Protein AF-A0AAV9BTS2-F1 (afdb_monomer)

Radius of gyration: 17.16 Å; Cα contacts (8 Å, |Δi|>4): 82; chains: 1; bounding box: 28×48×33 Å

pLDDT: mean 71.13, std 13.38, range [44.97, 87.12]

Mean predicted aligned error: 13.0 Å

Organism: Acorus gramineus (NCBI:txid55184)

Structure (mmCIF, N/CA/C/O backbone):
data_AF-A0AAV9BTS2-F1
#
_entry.id   AF-A0AAV9BTS2-F1
#
loop_
_atom_site.group_PDB
_atom_site.id
_atom_site.type_symbol
_atom_site.label_atom_id
_atom_site.label_alt_id
_atom_site.label_comp_id
_atom_site.label_asym_id
_atom_site.label_entity_id
_atom_site.label_seq_id
_atom_site.pdbx_PDB_ins_code
_atom_site.Cartn_x
_atom_site.Cartn_y
_atom_site.Cartn_z
_atom_site.occupancy
_atom_site.B_iso_or_equiv
_atom_site.auth_seq_id
_atom_site.auth_comp_id
_atom_site.auth_asym_id
_atom_site.auth_atom_id
_atom_site.pdbx_PDB_model_num
ATOM 1 N N . MET A 1 1 ? 12.005 38.310 -20.214 1.00 45.81 1 MET A N 1
ATOM 2 C CA . MET A 1 1 ? 11.697 36.870 -20.067 1.00 45.81 1 MET A CA 1
ATOM 3 C C . MET A 1 1 ? 10.213 36.728 -19.753 1.00 45.81 1 MET A C 1
ATOM 5 O O . MET A 1 1 ? 9.815 36.908 -18.613 1.00 45.81 1 MET A O 1
ATOM 9 N N . LYS A 1 2 ? 9.364 36.542 -20.770 1.00 56.81 2 LYS A N 1
ATOM 10 C CA . LYS A 1 2 ? 7.910 36.425 -20.589 1.00 56.81 2 LYS A CA 1
ATOM 11 C C . LYS A 1 2 ? 7.576 34.934 -20.576 1.00 56.81 2 LYS A C 1
ATOM 13 O O . LYS A 1 2 ? 7.578 34.305 -21.628 1.00 56.81 2 LYS A O 1
ATOM 18 N N . MET A 1 3 ? 7.394 34.365 -19.382 1.00 49.97 3 MET A N 1
ATOM 19 C CA . MET A 1 3 ? 6.985 32.966 -19.221 1.00 49.97 3 MET A CA 1
ATOM 20 C C . MET A 1 3 ? 5.607 32.770 -19.855 1.00 49.97 3 MET A C 1
ATOM 22 O O . MET A 1 3 ? 4.642 33.457 -19.517 1.00 49.97 3 MET A O 1
ATOM 26 N N . SER A 1 4 ? 5.546 31.857 -20.823 1.00 69.56 4 SER A N 1
ATOM 27 C CA . SER A 1 4 ? 4.321 31.513 -21.532 1.00 69.56 4 SER A CA 1
ATOM 28 C C . SER A 1 4 ? 3.345 30.849 -20.565 1.00 69.56 4 SER A C 1
ATOM 30 O O . SER A 1 4 ? 3.644 29.804 -19.988 1.00 69.56 4 SER A O 1
ATOM 32 N N . ARG A 1 5 ? 2.156 31.439 -20.405 1.00 61.69 5 ARG A N 1
ATOM 33 C CA . ARG A 1 5 ? 1.066 30.881 -19.585 1.00 61.69 5 ARG A CA 1
ATOM 34 C C . ARG A 1 5 ? 0.665 29.461 -20.015 1.00 61.69 5 ARG A C 1
ATOM 36 O O . ARG A 1 5 ? 0.158 28.710 -19.191 1.00 61.69 5 ARG A O 1
ATOM 43 N N . GLY A 1 6 ? 0.949 29.071 -21.262 1.00 64.44 6 GLY A N 1
ATOM 44 C CA . GLY A 1 6 ? 0.698 27.715 -21.762 1.00 64.44 6 GLY A CA 1
ATOM 45 C C . GLY A 1 6 ? 1.546 26.629 -21.088 1.00 64.44 6 GLY A C 1
ATOM 46 O O . GLY A 1 6 ? 1.097 25.495 -20.974 1.00 64.44 6 GLY A O 1
ATOM 47 N N . PHE A 1 7 ? 2.734 26.965 -20.573 1.00 65.38 7 PHE A N 1
ATOM 48 C CA . PHE A 1 7 ? 3.622 25.986 -19.934 1.00 65.38 7 PHE A CA 1
ATOM 49 C C . PHE A 1 7 ? 3.075 25.489 -18.586 1.00 65.38 7 PHE A C 1
ATOM 51 O O . PHE A 1 7 ? 3.141 24.299 -18.287 1.00 65.38 7 PHE A O 1
ATOM 58 N N . VAL A 1 8 ? 2.461 26.385 -17.805 1.00 65.38 8 VAL A N 1
ATOM 59 C CA . VAL A 1 8 ? 1.857 26.047 -16.505 1.00 65.38 8 VAL A CA 1
ATOM 60 C C . VAL A 1 8 ? 0.662 25.102 -16.681 1.00 65.38 8 VAL A C 1
ATOM 62 O O . VAL A 1 8 ? 0.508 24.161 -15.909 1.00 65.38 8 VAL A O 1
ATOM 65 N N . VAL A 1 9 ? -0.140 25.296 -17.734 1.00 67.44 9 VAL A N 1
ATOM 66 C CA . VAL A 1 9 ? -1.296 24.434 -18.043 1.00 67.44 9 VAL A CA 1
ATOM 67 C C . VAL A 1 9 ? -0.852 23.021 -18.436 1.00 67.44 9 VAL A C 1
ATOM 69 O O . VAL A 1 9 ? -1.431 22.051 -17.951 1.00 67.44 9 VAL A O 1
ATOM 72 N N . CYS A 1 10 ? 0.207 22.883 -19.242 1.00 72.88 10 CYS A N 1
ATOM 73 C CA . CYS A 1 10 ? 0.750 21.569 -19.604 1.00 72.88 10 CYS A CA 1
ATOM 74 C C . CYS A 1 10 ? 1.298 20.799 -18.393 1.00 72.88 10 CYS A C 1
ATOM 76 O O . CYS A 1 10 ? 1.014 19.612 -18.267 1.00 72.88 10 CYS A O 1
ATOM 78 N N . ILE A 1 11 ? 2.038 2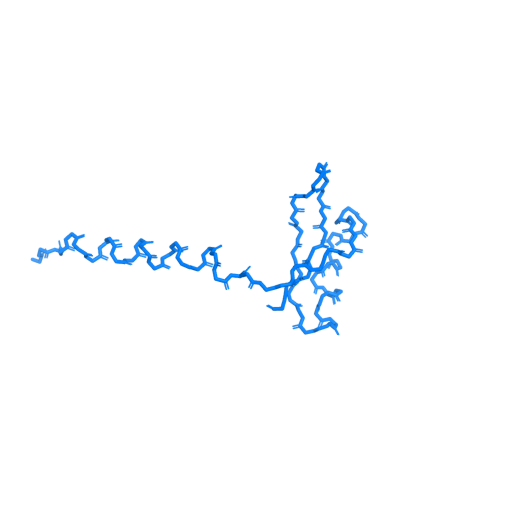1.449 -17.484 1.00 66.50 11 ILE A N 1
ATOM 79 C CA . ILE A 1 11 ? 2.552 20.781 -16.271 1.00 66.50 11 ILE A CA 1
ATOM 80 C C . ILE A 1 11 ? 1.403 20.342 -15.358 1.00 66.50 11 ILE A C 1
ATOM 82 O O . ILE A 1 11 ? 1.430 19.227 -14.838 1.00 66.50 11 ILE A O 1
ATOM 86 N N . LEU A 1 12 ? 0.381 21.186 -15.185 1.00 65.88 12 LEU A N 1
ATOM 87 C CA . LEU A 1 12 ? -0.790 20.835 -14.381 1.00 65.88 12 LEU A CA 1
ATOM 88 C C . LEU A 1 12 ? -1.518 19.615 -14.970 1.00 65.88 12 LEU A C 1
ATOM 90 O O . LEU A 1 12 ? -1.783 18.669 -14.237 1.00 65.88 12 LEU A O 1
ATOM 94 N N . LEU A 1 13 ? -1.758 19.571 -16.287 1.00 61.88 13 LEU A N 1
ATOM 95 C CA . LEU A 1 13 ? -2.367 18.415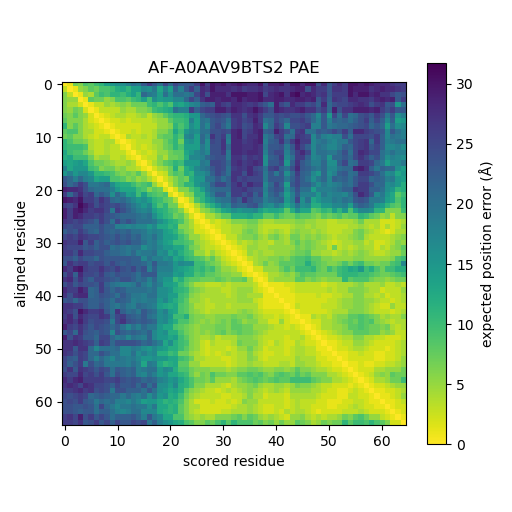 -16.967 1.00 61.88 13 LEU A CA 1
ATOM 96 C C . LEU A 1 13 ? -1.534 17.129 -16.823 1.00 61.88 13 LEU A C 1
ATOM 98 O O . LEU A 1 13 ? -2.101 16.055 -16.626 1.00 61.88 13 LEU A O 1
ATOM 102 N N . VAL A 1 14 ? -0.201 17.236 -16.858 1.00 58.56 14 VAL A N 1
ATOM 103 C CA . VAL A 1 14 ? 0.716 16.108 -16.615 1.00 58.56 14 VAL A CA 1
ATOM 104 C C . VAL A 1 14 ? 0.601 15.584 -15.187 1.00 58.56 14 VAL A C 1
ATOM 106 O O . VAL A 1 14 ? 0.544 14.374 -14.990 1.00 58.56 14 VAL A O 1
ATOM 109 N N . ALA A 1 15 ? 0.485 16.458 -14.190 1.00 56.53 15 ALA A N 1
ATOM 110 C CA . ALA A 1 15 ? 0.295 16.036 -12.804 1.00 56.53 15 ALA A CA 1
ATOM 111 C C . ALA A 1 15 ? -1.033 15.279 -12.589 1.00 56.53 15 ALA A C 1
ATOM 113 O O . ALA A 1 15 ? -1.061 14.297 -11.847 1.00 56.53 15 ALA A O 1
ATOM 114 N N . PHE A 1 16 ? -2.115 15.668 -13.277 1.00 53.34 16 PHE A N 1
ATOM 115 C CA . PHE A 1 16 ? -3.406 14.970 -13.183 1.00 53.34 16 PHE A CA 1
ATOM 116 C C . PHE A 1 16 ? -3.376 13.551 -13.779 1.00 53.34 16 PHE A C 1
ATOM 118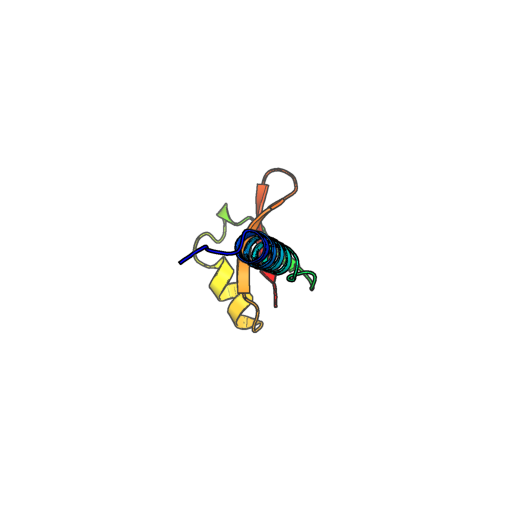 O O . PHE A 1 16 ? -4.038 12.664 -13.240 1.00 53.34 16 PHE A O 1
ATOM 125 N N . MET A 1 17 ? -2.584 13.284 -14.828 1.00 54.91 17 MET A N 1
ATOM 126 C CA . MET A 1 17 ? -2.489 11.927 -15.392 1.00 54.91 17 MET A CA 1
ATOM 127 C C . MET A 1 17 ? -1.740 10.924 -14.496 1.00 54.91 17 MET A C 1
ATOM 129 O O . MET A 1 17 ? -2.089 9.746 -14.505 1.00 54.91 17 MET A O 1
ATOM 133 N N . PHE A 1 18 ? -0.804 11.355 -13.641 1.00 52.03 18 PHE A N 1
ATOM 134 C CA . PHE A 1 18 ? -0.153 10.451 -12.673 1.00 52.03 18 PHE A CA 1
ATOM 135 C C . PHE A 1 18 ? -1.065 10.032 -11.510 1.00 52.03 18 PHE A C 1
ATOM 137 O O . PHE A 1 18 ? -0.861 8.963 -10.942 1.00 52.03 18 PHE A O 1
ATOM 144 N N . ALA A 1 19 ? -2.096 10.819 -11.184 1.00 48.06 19 ALA A N 1
ATOM 145 C CA . ALA A 1 19 ? -3.030 10.485 -10.107 1.00 48.06 19 ALA A CA 1
ATOM 146 C C . ALA A 1 19 ? -4.000 9.343 -10.473 1.00 48.06 19 ALA A C 1
ATOM 148 O O . ALA A 1 19 ? -4.582 8.732 -9.583 1.00 48.06 19 ALA A O 1
ATOM 149 N N . SER A 1 20 ? -4.199 9.055 -11.768 1.00 44.97 20 SER A N 1
ATOM 150 C CA . SER A 1 20 ? -5.144 8.028 -12.252 1.00 44.97 20 SER A CA 1
ATOM 151 C C . SER A 1 20 ? -4.526 6.979 -13.188 1.00 44.97 20 SER A C 1
ATOM 153 O O . SER A 1 20 ? -5.217 6.051 -13.598 1.00 44.97 20 SER A O 1
ATOM 155 N N . ALA A 1 21 ? -3.220 7.046 -13.480 1.00 45.12 21 ALA A N 1
ATOM 156 C CA . ALA A 1 21 ? -2.496 6.015 -14.237 1.00 45.12 21 ALA A CA 1
ATOM 157 C C . ALA A 1 21 ? -2.266 4.697 -13.454 1.00 45.12 21 ALA A C 1
ATOM 159 O O . ALA A 1 21 ? -1.528 3.827 -13.910 1.00 45.12 21 ALA A O 1
ATOM 160 N N . MET A 1 22 ? -2.915 4.531 -12.295 1.00 47.81 22 MET A N 1
ATOM 161 C CA . MET A 1 22 ? -2.937 3.312 -11.480 1.00 47.81 22 MET A CA 1
ATOM 162 C C . MET A 1 22 ? -4.334 2.671 -11.514 1.00 47.81 22 MET A C 1
ATOM 164 O O . MET A 1 22 ? -4.991 2.497 -10.494 1.00 47.81 22 MET A O 1
ATOM 168 N N . ALA A 1 23 ? -4.813 2.332 -12.708 1.00 46.47 23 ALA A N 1
ATOM 169 C CA . ALA A 1 23 ? -5.955 1.443 -12.896 1.00 46.47 23 ALA A CA 1
ATOM 170 C C . ALA A 1 23 ? -5.422 0.045 -13.230 1.00 46.47 23 ALA A C 1
ATOM 172 O O . ALA A 1 23 ? -5.292 -0.293 -14.404 1.00 46.47 23 ALA A O 1
ATOM 173 N N . ARG A 1 24 ? -5.029 -0.740 -12.218 1.00 53.31 24 ARG A N 1
ATOM 174 C CA . ARG A 1 24 ? -4.594 -2.137 -12.391 1.00 53.31 24 ARG A CA 1
ATOM 175 C C . ARG A 1 24 ? -4.608 -2.871 -11.048 1.00 53.31 24 ARG A C 1
ATOM 177 O O . ARG A 1 24 ? -3.811 -2.574 -10.171 1.00 53.31 24 ARG A O 1
ATOM 184 N N . GLU A 1 25 ? -5.609 -3.742 -10.910 1.00 52.94 25 GLU A N 1
ATOM 185 C CA . GLU A 1 25 ? -5.838 -4.732 -9.845 1.00 52.94 25 GLU A CA 1
ATOM 186 C C . GLU A 1 25 ? -5.416 -4.309 -8.429 1.00 52.94 25 GLU A C 1
ATOM 188 O O . GLU A 1 25 ? -4.368 -4.698 -7.923 1.00 52.94 25 GLU A O 1
ATOM 193 N N . ALA A 1 26 ? -6.283 -3.538 -7.765 1.00 64.62 26 ALA A N 1
ATOM 194 C CA . ALA A 1 26 ? -6.188 -3.318 -6.327 1.00 64.62 26 ALA A CA 1
ATOM 195 C C . ALA A 1 26 ? -6.745 -4.551 -5.598 1.00 64.62 26 ALA A C 1
ATOM 197 O O . ALA A 1 26 ? -7.961 -4.731 -5.502 1.00 64.62 26 ALA A O 1
ATOM 198 N N . ILE A 1 27 ? -5.865 -5.420 -5.102 1.00 80.56 27 ILE A N 1
ATOM 199 C CA . ILE A 1 27 ? -6.268 -6.566 -4.280 1.00 80.56 27 ILE A CA 1
ATOM 200 C C . ILE A 1 27 ? -6.188 -6.137 -2.821 1.00 80.56 27 ILE A C 1
ATOM 202 O O . ILE A 1 27 ? -5.098 -6.009 -2.261 1.00 80.56 27 ILE A O 1
ATOM 206 N N . CYS A 1 28 ? -7.340 -5.921 -2.196 1.00 83.94 28 CYS A N 1
ATOM 207 C CA . CYS A 1 28 ? -7.400 -5.639 -0.768 1.00 83.94 28 CYS A CA 1
ATOM 208 C C . CYS A 1 28 ? -7.295 -6.948 0.022 1.00 83.94 28 CYS A C 1
ATOM 210 O O . CYS A 1 28 ? -8.110 -7.853 -0.151 1.00 83.94 28 CYS A O 1
ATOM 212 N N . ILE A 1 29 ? -6.256 -7.063 0.853 1.00 84.12 29 ILE A N 1
ATOM 213 C CA . ILE A 1 29 ? -5.906 -8.306 1.563 1.00 84.12 29 ILE A CA 1
ATOM 214 C C . ILE A 1 29 ? -6.386 -8.330 3.021 1.00 84.12 29 ILE A C 1
ATOM 216 O O . ILE A 1 29 ? -6.402 -9.397 3.630 1.00 84.12 29 ILE A O 1
ATOM 220 N N . GLY A 1 30 ? -6.787 -7.186 3.585 1.00 83.19 30 GLY A N 1
ATOM 221 C CA . GLY A 1 30 ? -7.327 -7.086 4.945 1.00 83.19 30 GLY A CA 1
ATOM 222 C C . GLY A 1 30 ? -7.245 -5.676 5.531 1.00 83.19 30 GLY A C 1
ATOM 223 O O . GLY A 1 30 ? -6.746 -4.756 4.882 1.00 83.19 30 GLY A O 1
ATOM 224 N N . ASP A 1 31 ? -7.714 -5.511 6.770 1.00 84.88 31 ASP A N 1
ATOM 225 C CA . ASP A 1 31 ? -7.700 -4.222 7.468 1.00 84.88 31 ASP A CA 1
ATOM 226 C C . ASP A 1 31 ? -6.266 -3.804 7.844 1.00 84.88 31 ASP A C 1
ATOM 228 O O . ASP A 1 31 ? -5.462 -4.592 8.347 1.00 84.88 31 ASP A O 1
ATOM 232 N N . CYS A 1 32 ? -5.922 -2.550 7.583 1.00 82.06 32 CYS A N 1
ATOM 233 C CA . CYS A 1 32 ? -4.602 -1.994 7.836 1.00 82.06 32 CYS A CA 1
ATOM 234 C C . CYS A 1 32 ? -4.322 -1.808 9.336 1.00 82.06 32 CYS A C 1
ATOM 236 O O . CYS A 1 32 ? -3.155 -1.787 9.725 1.00 82.06 32 CYS A O 1
ATOM 238 N N . ALA A 1 33 ? -5.341 -1.769 10.203 1.00 77.81 33 ALA A N 1
ATOM 239 C CA . ALA A 1 33 ? -5.136 -1.784 11.653 1.00 77.81 33 ALA A CA 1
ATOM 240 C C . ALA A 1 33 ? -4.471 -3.088 12.132 1.00 77.81 33 ALA A C 1
ATOM 242 O O . ALA A 1 33 ? -3.763 -3.082 13.137 1.00 77.81 33 ALA A O 1
ATOM 243 N N . LEU A 1 34 ? -4.636 -4.189 11.389 1.00 69.62 34 LEU A N 1
ATOM 244 C CA . LEU A 1 34 ? -3.952 -5.460 11.648 1.00 69.62 34 LEU A CA 1
ATOM 245 C C . LEU A 1 34 ? -2.525 -5.495 11.069 1.00 69.62 34 LEU A C 1
ATOM 247 O O . LEU A 1 34 ? -1.707 -6.300 11.513 1.00 69.62 34 LEU A O 1
ATOM 251 N N . TYR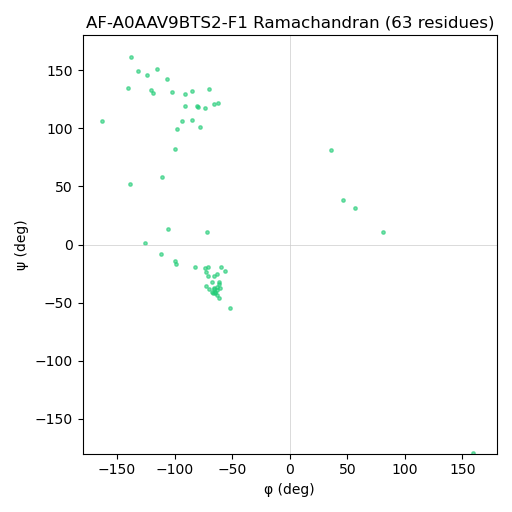 A 1 35 ? -2.203 -4.622 10.105 1.00 64.31 35 TYR A N 1
ATOM 252 C CA . TYR A 1 35 ? -0.942 -4.636 9.350 1.00 64.31 35 TYR A CA 1
ATOM 253 C C . TYR A 1 35 ? -0.337 -3.236 9.109 1.00 64.31 35 TYR A C 1
ATOM 255 O O . TYR A 1 35 ? 0.039 -2.932 7.970 1.00 64.31 35 TYR A O 1
ATOM 263 N N . PRO A 1 36 ? -0.156 -2.392 10.144 1.00 61.09 36 PRO A N 1
ATOM 264 C CA . PRO A 1 36 ? 0.225 -0.988 9.960 1.00 61.09 36 PRO A CA 1
ATOM 265 C C . PRO A 1 36 ? 1.584 -0.813 9.264 1.00 61.09 36 PRO A C 1
ATOM 267 O O . PRO A 1 36 ? 1.753 0.097 8.462 1.00 61.09 36 PRO A O 1
ATOM 270 N N . ASN A 1 37 ? 2.532 -1.726 9.511 1.00 67.62 37 ASN A N 1
ATOM 271 C CA . ASN A 1 37 ? 3.864 -1.720 8.887 1.00 67.62 37 ASN A CA 1
ATOM 272 C C . ASN A 1 37 ? 4.093 -2.890 7.921 1.00 67.62 37 ASN A C 1
ATOM 274 O O . ASN A 1 37 ? 5.099 -2.941 7.217 1.00 67.62 37 ASN A O 1
ATOM 278 N N . SER A 1 38 ? 3.168 -3.848 7.888 1.00 75.56 38 SER A N 1
ATOM 279 C CA . SER A 1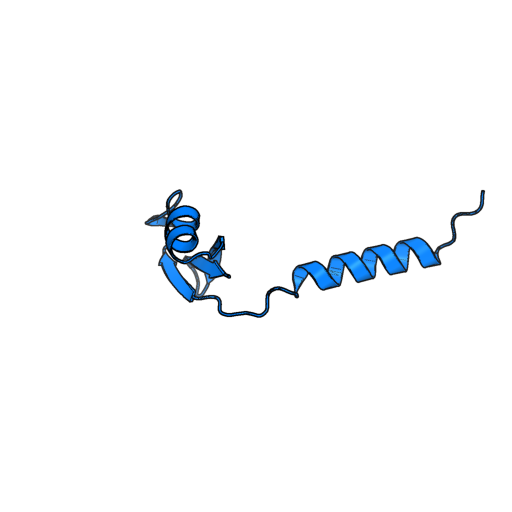 38 ? 3.332 -5.093 7.136 1.00 75.56 38 SER A CA 1
ATOM 280 C C . SER A 1 38 ? 2.629 -5.060 5.786 1.00 75.56 38 SER A C 1
ATOM 282 O O . SER A 1 38 ? 2.965 -5.874 4.934 1.00 75.56 38 SER A O 1
ATOM 284 N N . CYS A 1 39 ? 1.701 -4.125 5.561 1.00 79.69 39 CYS A N 1
ATOM 285 C CA . CYS A 1 39 ? 1.007 -3.955 4.285 1.00 79.69 39 CYS A CA 1
ATOM 286 C C . CYS A 1 39 ? 1.962 -3.842 3.073 1.00 79.69 39 CYS A C 1
ATOM 288 O O . CYS A 1 39 ? 1.873 -4.677 2.168 1.00 79.69 39 CYS A O 1
ATOM 290 N N . PRO A 1 40 ? 2.944 -2.914 3.054 1.00 79.25 40 PRO A N 1
ATOM 291 C CA . PRO A 1 40 ? 3.893 -2.827 1.946 1.00 79.25 40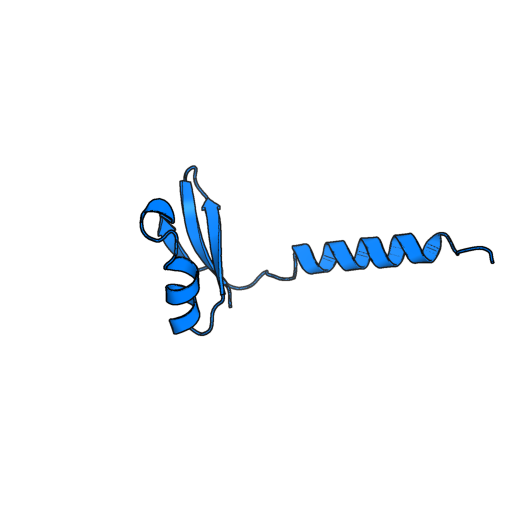 PRO A CA 1
ATOM 292 C C . PRO A 1 40 ? 4.748 -4.093 1.808 1.00 79.25 40 PRO A C 1
ATOM 294 O O . PRO A 1 40 ? 4.949 -4.564 0.694 1.00 79.25 40 PRO A O 1
ATOM 297 N N . GLN A 1 41 ? 5.189 -4.709 2.912 1.00 83.19 41 GLN A N 1
ATOM 298 C CA . GLN A 1 41 ? 5.953 -5.967 2.870 1.00 83.19 41 GLN A CA 1
ATOM 299 C C . GLN A 1 41 ? 5.129 -7.155 2.345 1.00 83.19 41 GLN A C 1
ATOM 301 O O . GLN A 1 41 ? 5.661 -8.006 1.631 1.00 83.19 41 GLN A O 1
ATOM 306 N N . ALA A 1 42 ? 3.842 -7.236 2.690 1.00 79.38 42 ALA A N 1
ATOM 307 C CA . ALA A 1 42 ? 2.937 -8.297 2.258 1.00 79.38 42 ALA A CA 1
ATOM 308 C C . ALA A 1 42 ? 2.678 -8.223 0.749 1.00 79.38 42 ALA A C 1
ATOM 310 O O . ALA A 1 42 ? 2.713 -9.250 0.070 1.00 79.38 42 ALA A O 1
ATOM 311 N N . CYS A 1 43 ? 2.505 -7.014 0.218 1.00 83.69 43 CYS A N 1
ATOM 312 C CA . CYS A 1 43 ? 2.373 -6.783 -1.216 1.00 83.69 43 CYS A CA 1
ATOM 313 C C . CYS A 1 43 ? 3.711 -6.967 -1.950 1.00 83.69 43 CYS A C 1
ATOM 315 O O . CYS A 1 43 ? 3.740 -7.556 -3.030 1.00 83.69 43 CYS A O 1
ATOM 317 N N . MET A 1 44 ? 4.837 -6.592 -1.332 1.00 81.75 44 MET A N 1
ATOM 318 C CA . MET A 1 44 ? 6.171 -6.750 -1.925 1.00 81.75 44 MET A CA 1
ATOM 319 C C . MET A 1 44 ? 6.523 -8.220 -2.192 1.00 81.75 44 MET A C 1
ATOM 321 O O . MET A 1 44 ? 7.164 -8.519 -3.197 1.00 81.75 44 MET A O 1
ATOM 325 N N . LYS A 1 45 ? 6.031 -9.163 -1.370 1.00 78.94 45 LYS A N 1
ATOM 326 C CA . LYS A 1 45 ? 6.147 -10.614 -1.636 1.00 78.94 45 LYS A CA 1
ATOM 327 C C . LYS A 1 45 ? 5.493 -11.052 -2.953 1.00 78.94 45 LYS A C 1
ATOM 329 O O . LYS A 1 45 ? 5.803 -12.131 -3.446 1.00 78.94 45 LYS A O 1
ATOM 334 N N . ARG A 1 46 ? 4.589 -10.241 -3.502 1.00 72.75 46 ARG A N 1
ATOM 335 C CA . ARG A 1 46 ? 3.899 -10.456 -4.781 1.00 72.75 46 ARG A CA 1
ATOM 336 C C . ARG A 1 46 ? 4.416 -9.540 -5.893 1.00 72.75 46 ARG A C 1
ATOM 338 O O . ARG A 1 46 ? 3.754 -9.420 -6.916 1.00 72.75 46 ARG A O 1
ATOM 345 N N . SER A 1 47 ? 5.561 -8.880 -5.686 1.00 81.94 47 SER A N 1
ATOM 346 C CA . SER A 1 47 ? 6.083 -7.841 -6.587 1.00 81.94 47 SER A CA 1
ATOM 347 C C . SER A 1 47 ? 5.096 -6.685 -6.803 1.00 81.94 47 SER A C 1
ATOM 349 O O . SER A 1 47 ? 5.075 -6.077 -7.865 1.00 81.94 47 SER A O 1
ATOM 351 N N . MET A 1 48 ? 4.282 -6.398 -5.784 1.00 80.44 48 MET A N 1
ATOM 352 C CA . MET A 1 48 ? 3.282 -5.332 -5.753 1.00 80.44 48 MET A CA 1
ATOM 353 C C . MET A 1 48 ? 3.665 -4.296 -4.688 1.00 80.44 48 MET A C 1
ATOM 355 O O . MET A 1 48 ? 4.270 -4.623 -3.666 1.00 80.44 48 MET A O 1
ATOM 359 N N . GLN A 1 49 ? 3.281 -3.044 -4.883 1.00 83.56 49 GLN A N 1
ATOM 360 C CA . GLN A 1 49 ? 3.315 -2.003 -3.862 1.00 83.56 49 GLN A CA 1
ATOM 361 C C . GLN A 1 49 ? 2.046 -2.048 -3.002 1.00 83.56 49 GLN A C 1
ATOM 363 O O . GLN A 1 49 ? 0.932 -2.134 -3.507 1.00 83.56 49 GLN A O 1
ATOM 368 N N . GLY A 1 50 ? 2.206 -2.003 -1.680 1.00 86.00 50 G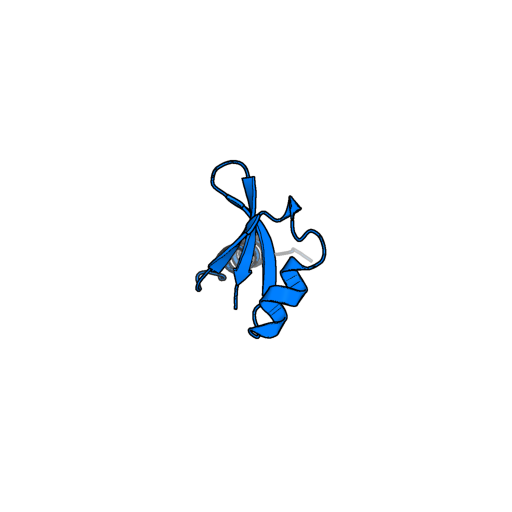LY A N 1
ATOM 369 C CA . GLY A 1 50 ? 1.082 -1.983 -0.739 1.00 86.00 50 GLY A CA 1
ATOM 370 C C . GLY A 1 50 ? 0.834 -0.590 -0.188 1.00 86.00 50 GLY A C 1
ATOM 371 O O . GLY A 1 50 ? 1.773 0.047 0.292 1.00 86.00 50 GLY A O 1
ATOM 372 N N . GLN A 1 51 ? -0.419 -0.138 -0.209 1.00 85.25 51 GLN A N 1
ATOM 373 C CA . GLN A 1 51 ? -0.848 1.072 0.488 1.00 85.25 51 GLN A CA 1
ATOM 374 C C . GLN A 1 51 ? -2.120 0.829 1.293 1.00 85.25 51 GLN A C 1
ATOM 376 O O . GLN A 1 51 ? -2.967 0.009 0.937 1.00 85.25 51 GLN A O 1
ATOM 381 N N . CYS A 1 52 ? -2.247 1.570 2.391 1.00 84.44 52 CYS A N 1
ATOM 382 C CA . CYS A 1 52 ? -3.461 1.580 3.186 1.00 84.44 52 CYS A CA 1
ATOM 383 C C . CYS A 1 52 ? -4.397 2.678 2.695 1.00 84.44 52 CYS A C 1
ATOM 385 O O . CYS A 1 52 ? -4.052 3.858 2.717 1.00 84.44 52 CYS A O 1
ATOM 387 N N . VAL A 1 53 ? -5.582 2.273 2.256 1.00 84.62 53 VAL A N 1
ATOM 388 C CA . VAL A 1 53 ? -6.604 3.139 1.672 1.00 84.62 53 VAL A CA 1
ATOM 389 C C . VAL A 1 53 ? -7.904 3.002 2.452 1.00 84.62 53 VAL A C 1
ATOM 391 O O . VAL A 1 53 ? -8.237 1.934 2.962 1.00 84.62 53 VAL A O 1
ATOM 394 N N . TRP A 1 54 ? -8.659 4.089 2.559 1.00 84.19 54 TRP A N 1
ATOM 395 C CA . TRP A 1 54 ? -9.996 4.036 3.143 1.00 84.19 54 TRP A CA 1
ATOM 396 C C . TRP A 1 54 ? -10.967 3.373 2.162 1.00 84.19 54 TRP A C 1
ATOM 398 O O . TRP A 1 54 ? -11.203 3.890 1.072 1.00 84.19 54 TRP A O 1
ATOM 408 N N . PHE A 1 55 ? -11.539 2.235 2.553 1.00 81.69 55 PHE A N 1
ATOM 409 C CA . PHE A 1 55 ? -12.491 1.464 1.758 1.00 81.69 55 PHE A CA 1
ATOM 410 C C . PHE A 1 55 ? -13.608 0.903 2.650 1.00 81.69 55 PHE A C 1
ATOM 412 O O . PHE A 1 55 ? -13.341 0.399 3.736 1.00 81.69 55 PHE A O 1
ATOM 419 N N . GLN A 1 56 ? -14.868 1.011 2.208 1.00 77.12 56 GLN A N 1
ATOM 420 C CA . GLN A 1 56 ? -16.067 0.551 2.939 1.00 77.12 56 GLN A CA 1
ATOM 421 C C . GLN A 1 56 ? -16.126 0.939 4.434 1.00 77.12 56 GLN A C 1
ATOM 423 O O . GLN A 1 56 ? -16.583 0.167 5.270 1.00 77.12 56 GLN A O 1
ATOM 428 N N . GLY A 1 57 ? -15.676 2.149 4.783 1.00 83.50 57 GLY A N 1
ATOM 429 C CA . GLY A 1 57 ? -15.736 2.639 6.166 1.00 83.50 57 GLY A CA 1
ATOM 430 C C . GLY A 1 57 ? -14.618 2.135 7.087 1.00 83.50 57 GLY A C 1
ATOM 431 O O . GLY A 1 57 ? -14.696 2.370 8.289 1.00 83.50 57 GLY A O 1
ATOM 432 N N . GLY A 1 58 ? -13.577 1.497 6.542 1.00 84.31 58 GLY A N 1
ATOM 433 C CA . GLY A 1 58 ? -12.372 1.105 7.277 1.00 84.31 58 GLY A CA 1
ATOM 434 C C . GLY A 1 58 ? -11.090 1.361 6.485 1.00 84.31 58 GLY A C 1
ATOM 435 O O . GLY A 1 58 ? -11.112 1.529 5.262 1.00 84.31 58 GLY A O 1
ATOM 436 N N . LEU A 1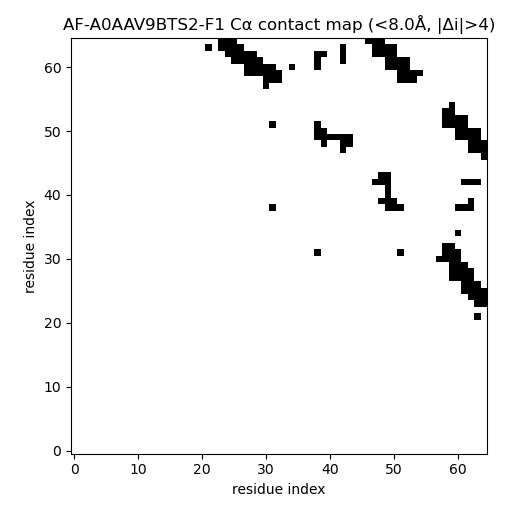 59 ? -9.953 1.400 7.176 1.00 85.81 59 LEU A N 1
ATOM 437 C CA . LEU A 1 59 ? -8.646 1.546 6.543 1.00 85.81 59 LEU A CA 1
ATOM 438 C C . LEU A 1 59 ? -8.163 0.157 6.111 1.00 85.81 59 LEU A C 1
ATOM 440 O O . LEU A 1 59 ? -7.769 -0.637 6.951 1.00 85.81 59 LEU A O 1
ATOM 444 N N . ASN A 1 60 ? -8.167 -0.149 4.817 1.00 85.88 60 ASN A N 1
ATOM 445 C CA . ASN A 1 60 ? -7.781 -1.456 4.284 1.00 85.88 60 ASN A CA 1
ATOM 446 C C . ASN A 1 60 ? -6.419 -1.400 3.592 1.00 85.88 60 ASN A C 1
ATOM 448 O O . ASN A 1 60 ? -6.088 -0.436 2.907 1.00 85.88 60 ASN A O 1
ATOM 452 N N . CYS A 1 61 ? -5.628 -2.454 3.756 1.00 87.12 61 CYS A N 1
ATOM 453 C CA . CYS A 1 61 ? -4.406 -2.665 2.999 1.00 87.12 61 CYS A CA 1
ATOM 454 C C . CYS A 1 61 ? -4.748 -3.221 1.614 1.00 87.12 61 CYS A C 1
ATOM 456 O O . CYS A 1 61 ? -5.287 -4.329 1.506 1.00 87.12 61 CYS A O 1
ATOM 458 N N . CYS A 1 62 ? -4.396 -2.485 0.562 1.00 86.69 62 CYS A N 1
ATOM 459 C CA . CYS A 1 62 ? -4.571 -2.924 -0.815 1.00 86.69 62 CYS A CA 1
ATOM 460 C C . CYS A 1 62 ? -3.220 -2.969 -1.538 1.00 86.69 62 CYS A C 1
ATOM 462 O O . CYS A 1 62 ? -2.392 -2.059 -1.438 1.00 86.69 62 CYS A O 1
ATOM 464 N N . CYS A 1 63 ? -2.988 -4.079 -2.236 1.00 86.38 63 CYS A N 1
ATOM 465 C CA . CYS A 1 63 ? -1.822 -4.294 -3.075 1.00 86.38 63 CYS A CA 1
ATOM 466 C C . CYS A 1 63 ? -2.129 -3.829 -4.493 1.00 86.38 63 CYS A C 1
ATOM 468 O O . CYS A 1 63 ? -3.133 -4.237 -5.071 1.00 86.38 63 CYS A O 1
ATOM 470 N N . HIS A 1 64 ? -1.236 -3.017 -5.034 1.00 83.81 64 HIS A N 1
ATOM 471 C CA . HIS A 1 64 ? -1.230 -2.527 -6.402 1.00 83.81 64 HIS A CA 1
ATOM 472 C C . HIS A 1 64 ? 0.065 -3.016 -7.054 1.00 83.81 64 HIS A C 1
ATOM 474 O O . HIS A 1 64 ? 1.119 -2.869 -6.446 1.00 83.81 64 HIS A O 1
ATOM 480 N N . THR A 1 65 ? 0.030 -3.624 -8.240 1.00 65.31 65 THR A N 1
ATOM 481 C CA . THR A 1 65 ? 1.273 -3.927 -8.986 1.00 65.31 65 THR A CA 1
ATOM 482 C C . THR A 1 65 ? 2.025 -2.650 -9.323 1.00 65.31 65 THR A C 1
ATOM 484 O O . THR A 1 65 ? 1.384 -1.778 -9.954 1.00 65.31 65 THR A O 1
#

Foldseek 3Di:
DDDDPVVVVVVVVVVVCVVPVQPADWAFPFACVVPVPCLQVVLVVVVWGWDFDDDPNGTTITTGD

Nearest PDB structures (foldseek):
  5jg9-assembly1_A  TM=5.754E-01  e=1.164E+00  synthetic construct
  7rjf-assembly2_B  TM=5.856E-01  e=2.727E+00  synthetic construct
  3ofe-assembly2_B  TM=3.965E-01  e=2.392E+00  Drosophila melanogaster

Sequence (65 aa):
MKMSRGFVVCILLVAFMFASAMAREAICIGDCALYPNSCPQACMKRSMQGQCVWFQGGLNCCCHT

Secondary structure (DSSP, 8-state):
----HHHHHHHHHHHHHHTT---S--EEEEEGGG-TTTHHHHHHTTT-EEEEEEETTEEEEEEE-

Solvent-accessible surface area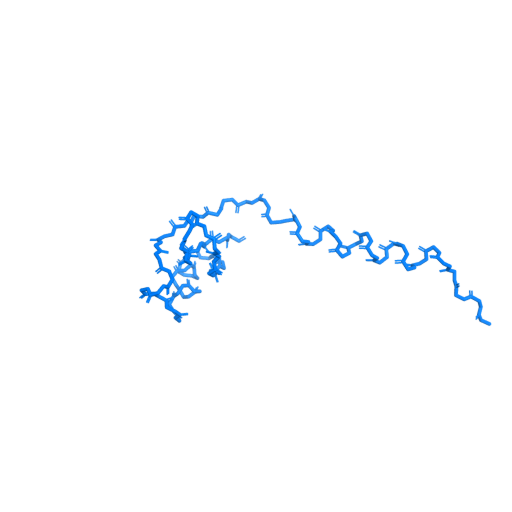 (backbone atoms only — not comparable to full-atom values): 3847 Å² total; per-residue (Å²): 137,82,81,60,73,65,58,60,54,53,53,52,54,54,57,58,50,68,76,60,73,77,81,57,70,73,49,68,80,47,56,22,89,82,30,82,81,44,35,39,58,61,18,43,77,70,74,17,52,30,46,74,42,83,50,99,92,41,50,27,20,28,25,28,104